Protein AF-A0A2V2SAG7-F1 (afdb_monomer_lite)

Radius of gyration: 13.34 Å; chains: 1; bounding box: 33×26×33 Å

pLDDT: mean 81.26, std 15.59, range [43.22, 94.69]

Foldseek 3Di:
DQDADPLRDGCVRDQLNVCCVVVVDVDSLRSLVVVLVVCVVVLVVLVVDPDDPVVSCSDSSNVSVVCRPVDPCVVVVD

Structure (mmCIF, N/CA/C/O backbone):
data_AF-A0A2V2SAG7-F1
#
_entry.id   AF-A0A2V2SAG7-F1
#
loop_
_atom_site.group_PDB
_atom_site.id
_atom_site.type_symbol
_atom_site.label_atom_id
_atom_site.label_alt_id
_atom_site.label_comp_id
_atom_site.label_asym_id
_atom_site.label_entity_id
_atom_site.label_seq_id
_atom_site.pdbx_PDB_ins_code
_atom_site.Cartn_x
_atom_site.Cartn_y
_atom_site.Cartn_z
_atom_site.occupancy
_atom_site.B_iso_or_equiv
_atom_site.auth_seq_id
_atom_site.auth_comp_id
_atom_site.auth_asym_id
_atom_site.auth_atom_id
_atom_site.pdbx_PDB_model_num
ATOM 1 N N . MET A 1 1 ? 17.692 -19.314 6.361 1.00 43.22 1 MET A N 1
ATOM 2 C CA . MET A 1 1 ? 17.602 -18.046 7.118 1.00 43.22 1 MET A CA 1
ATOM 3 C C . MET A 1 1 ? 16.546 -17.208 6.418 1.00 43.22 1 MET A C 1
ATOM 5 O O . MET A 1 1 ? 16.787 -16.838 5.281 1.00 43.22 1 MET A O 1
ATOM 9 N N . ASN A 1 2 ? 15.378 -16.991 7.034 1.00 47.62 2 ASN A N 1
ATOM 10 C CA . ASN A 1 2 ? 14.333 -16.124 6.472 1.00 47.62 2 ASN A CA 1
ATOM 11 C C . ASN A 1 2 ? 14.703 -14.668 6.760 1.00 47.62 2 ASN A C 1
ATOM 13 O O . ASN A 1 2 ? 14.476 -14.178 7.866 1.00 47.62 2 ASN A O 1
ATOM 17 N N . ALA A 1 3 ? 15.334 -14.006 5.793 1.00 59.19 3 ALA A N 1
ATOM 18 C CA . ALA A 1 3 ? 15.642 -12.586 5.881 1.00 59.19 3 ALA A CA 1
ATOM 19 C C . ALA A 1 3 ? 14.380 -11.791 5.528 1.00 59.19 3 ALA A C 1
ATOM 21 O O . ALA A 1 3 ? 14.105 -11.552 4.359 1.00 59.19 3 ALA A O 1
ATOM 22 N N . LYS A 1 4 ? 13.588 -11.427 6.540 1.00 65.00 4 LYS A N 1
ATOM 23 C CA . LYS A 1 4 ? 12.459 -10.509 6.360 1.00 65.00 4 LYS A CA 1
ATOM 24 C C . LYS A 1 4 ? 12.976 -9.100 6.049 1.00 65.00 4 LYS A C 1
ATOM 26 O O . LYS A 1 4 ? 13.997 -8.689 6.603 1.00 65.00 4 LYS A O 1
ATOM 31 N N . ASN A 1 5 ? 12.284 -8.361 5.186 1.00 68.69 5 ASN A N 1
ATOM 32 C CA . ASN A 1 5 ? 12.591 -6.957 4.913 1.00 68.69 5 ASN A CA 1
ATOM 33 C C . ASN A 1 5 ? 12.246 -6.069 6.137 1.00 68.69 5 ASN A C 1
ATOM 35 O O . ASN A 1 5 ? 11.682 -6.534 7.130 1.00 68.69 5 ASN A O 1
ATOM 39 N N . LYS A 1 6 ? 12.558 -4.766 6.074 1.00 67.12 6 LYS A N 1
ATOM 40 C CA . LYS A 1 6 ? 12.258 -3.800 7.158 1.00 67.12 6 LYS A CA 1
ATOM 41 C C . LYS A 1 6 ? 10.752 -3.653 7.469 1.00 67.12 6 LYS A C 1
ATOM 43 O O . LYS A 1 6 ? 10.416 -3.071 8.493 1.00 67.12 6 LYS A O 1
ATOM 48 N N . LEU A 1 7 ? 9.873 -4.175 6.609 1.00 70.44 7 LEU A N 1
ATOM 49 C CA . LEU A 1 7 ? 8.413 -4.197 6.762 1.00 70.44 7 LEU A CA 1
ATOM 50 C C . LEU A 1 7 ? 7.896 -5.547 7.300 1.00 70.44 7 LEU A C 1
ATOM 52 O O . LEU A 1 7 ? 6.697 -5.723 7.483 1.00 70.44 7 LEU A O 1
ATOM 56 N N . GLY A 1 8 ? 8.785 -6.510 7.571 1.00 69.81 8 GLY A N 1
ATOM 57 C CA . GLY A 1 8 ? 8.432 -7.807 8.148 1.00 69.81 8 GLY A CA 1
ATOM 58 C C . GLY A 1 8 ? 7.998 -8.880 7.142 1.00 69.81 8 GLY A C 1
ATOM 59 O O . GLY A 1 8 ? 7.703 -10.001 7.573 1.00 69.81 8 GLY A O 1
ATOM 60 N N . TRP A 1 9 ? 8.011 -8.585 5.840 1.00 76.19 9 TRP A N 1
ATOM 61 C CA . TRP A 1 9 ? 7.713 -9.557 4.783 1.00 76.19 9 TRP A CA 1
ATOM 62 C C . TRP A 1 9 ? 8.928 -10.401 4.437 1.00 76.19 9 TRP A C 1
ATOM 64 O O . TRP A 1 9 ? 10.050 -9.892 4.376 1.00 76.19 9 TRP A O 1
ATOM 74 N N . ALA A 1 10 ? 8.709 -11.692 4.196 1.00 75.00 10 ALA A N 1
ATOM 75 C CA . ALA A 1 10 ? 9.711 -12.509 3.527 1.00 75.00 10 ALA A CA 1
ATOM 76 C C . ALA A 1 10 ? 9.867 -12.054 2.058 1.00 75.00 10 ALA A C 1
ATOM 78 O O . ALA A 1 10 ? 8.920 -11.497 1.506 1.00 75.00 10 ALA A O 1
ATOM 79 N N . PRO A 1 11 ? 11.020 -12.272 1.402 1.00 68.94 11 PRO A N 1
ATOM 80 C CA . PRO A 1 11 ? 11.226 -11.855 0.011 1.00 68.94 11 PRO A CA 1
ATOM 81 C C . PRO A 1 11 ? 10.166 -12.403 -0.957 1.00 68.94 11 PRO A C 1
ATOM 83 O O . PRO A 1 11 ? 9.747 -11.707 -1.874 1.00 68.94 11 PRO A O 1
ATOM 86 N N . GLU A 1 12 ? 9.704 -13.631 -0.725 1.00 75.62 12 GLU A N 1
ATOM 87 C CA . GLU A 1 12 ? 8.640 -14.303 -1.478 1.00 75.62 12 GLU A CA 1
ATOM 88 C C . GLU A 1 12 ? 7.223 -13.766 -1.194 1.00 75.62 12 GLU A C 1
ATOM 90 O O . GLU A 1 12 ? 6.297 -14.025 -1.963 1.00 75.62 12 GLU A O 1
ATOM 95 N N . GLU A 1 13 ? 7.058 -13.020 -0.103 1.00 80.56 13 GLU A N 1
ATOM 96 C CA . GLU A 1 13 ? 5.806 -12.385 0.324 1.00 80.56 13 GLU A CA 1
ATOM 97 C C . GLU A 1 13 ? 5.818 -10.867 0.081 1.00 80.56 13 GLU A C 1
ATOM 99 O O . GLU A 1 13 ? 4.803 -10.211 0.300 1.00 80.56 13 GLU A O 1
ATOM 104 N N . ASP A 1 14 ? 6.949 -10.299 -0.354 1.00 85.44 14 ASP A N 1
ATOM 105 C CA . ASP A 1 14 ? 7.086 -8.869 -0.612 1.00 85.44 14 ASP A CA 1
ATOM 106 C C . ASP A 1 14 ? 6.429 -8.523 -1.964 1.00 85.44 14 ASP A C 1
ATOM 108 O O . ASP A 1 14 ? 6.945 -8.914 -3.021 1.00 85.44 14 ASP A O 1
ATOM 112 N N . PRO A 1 15 ? 5.303 -7.784 -1.969 1.00 88.62 15 PRO A N 1
ATOM 113 C CA . PRO A 1 15 ? 4.600 -7.433 -3.196 1.00 88.62 15 PRO A CA 1
ATOM 114 C C . PRO A 1 15 ? 5.475 -6.614 -4.149 1.00 88.62 15 PRO A C 1
ATOM 116 O O . PRO A 1 15 ? 5.342 -6.759 -5.360 1.00 88.62 15 PRO A O 1
ATOM 119 N N . ILE A 1 16 ? 6.424 -5.827 -3.632 1.00 89.31 16 ILE A N 1
ATOM 120 C CA . ILE A 1 16 ? 7.327 -5.009 -4.449 1.00 89.31 16 ILE A CA 1
ATOM 121 C C . ILE A 1 16 ? 8.290 -5.900 -5.231 1.00 89.31 16 ILE A C 1
ATOM 123 O O . ILE A 1 16 ? 8.495 -5.705 -6.428 1.00 89.31 16 ILE A O 1
ATOM 127 N N . VAL A 1 17 ? 8.851 -6.915 -4.568 1.00 88.75 17 VAL A N 1
ATOM 128 C CA . VAL A 1 17 ? 9.725 -7.900 -5.218 1.00 88.75 17 VAL A CA 1
ATOM 129 C C . VAL A 1 17 ? 8.946 -8.660 -6.283 1.00 88.75 17 VAL A C 1
ATOM 131 O O . VAL A 1 17 ? 9.445 -8.830 -7.395 1.00 88.75 17 VAL A O 1
ATOM 134 N N . ARG A 1 18 ? 7.711 -9.075 -5.976 1.00 90.56 18 ARG A N 1
ATOM 135 C CA . ARG A 1 18 ? 6.883 -9.808 -6.934 1.00 90.56 18 ARG A CA 1
ATOM 136 C C . ARG A 1 18 ? 6.564 -8.982 -8.181 1.00 90.56 18 ARG A C 1
ATOM 138 O O . ARG A 1 18 ? 6.785 -9.474 -9.279 1.00 90.56 18 ARG A O 1
ATOM 145 N N . MET A 1 19 ? 6.173 -7.717 -8.027 1.00 91.88 19 MET A N 1
ATOM 146 C CA . MET A 1 19 ? 5.898 -6.824 -9.163 1.00 91.88 19 MET A CA 1
ATOM 147 C C . MET A 1 19 ? 7.113 -6.636 -10.083 1.00 91.88 19 MET A C 1
ATOM 149 O O . MET A 1 19 ? 6.961 -6.561 -11.301 1.00 91.88 19 MET A O 1
ATOM 153 N N . ILE A 1 20 ? 8.327 -6.593 -9.528 1.00 90.31 20 ILE A N 1
ATOM 154 C CA . ILE A 1 20 ? 9.556 -6.512 -10.333 1.00 90.31 20 ILE A CA 1
ATOM 155 C C . ILE 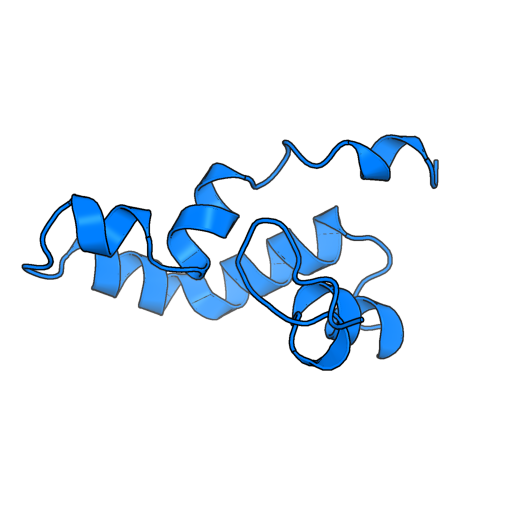A 1 20 ? 9.814 -7.833 -11.068 1.00 90.31 20 ILE A C 1
ATOM 157 O O . ILE A 1 20 ? 10.126 -7.825 -12.257 1.00 90.31 20 ILE A O 1
ATOM 161 N N . LEU A 1 21 ? 9.680 -8.971 -10.378 1.00 90.38 21 LEU A N 1
ATOM 162 C CA . LEU A 1 21 ? 9.896 -10.295 -10.975 1.00 90.38 21 LEU A CA 1
ATOM 163 C C . LEU A 1 21 ? 8.880 -10.615 -12.079 1.00 90.38 21 LEU A C 1
ATOM 165 O O . LEU A 1 21 ? 9.246 -11.236 -13.077 1.00 90.38 21 LEU A O 1
ATOM 169 N N . ASP A 1 22 ? 7.642 -10.153 -11.920 1.00 92.50 22 ASP A N 1
ATOM 170 C CA . ASP A 1 22 ? 6.564 -10.315 -12.897 1.00 92.50 22 ASP A CA 1
ATOM 171 C C . ASP A 1 22 ? 6.666 -9.301 -14.058 1.00 92.50 22 ASP A C 1
ATOM 173 O O . ASP A 1 22 ? 5.919 -9.384 -15.034 1.00 92.50 22 ASP A O 1
ATOM 177 N N . GLY A 1 23 ? 7.618 -8.361 -13.993 1.00 92.19 23 GLY A N 1
ATOM 178 C CA . GLY A 1 23 ? 7.829 -7.327 -15.010 1.00 92.19 23 GLY A CA 1
ATOM 179 C C . GLY A 1 23 ? 6.764 -6.229 -15.007 1.00 92.19 23 GLY A C 1
ATOM 180 O O . GLY A 1 23 ? 6.667 -5.459 -15.963 1.00 92.19 23 GLY A O 1
ATOM 181 N N . GLU A 1 24 ? 5.962 -6.139 -13.945 1.00 93.00 24 GLU A N 1
ATOM 182 C CA . GLU A 1 24 ? 4.947 -5.100 -13.770 1.00 93.00 24 GLU A CA 1
ATOM 183 C C . GLU A 1 24 ? 5.571 -3.736 -13.454 1.00 93.00 24 GLU A C 1
ATOM 185 O O . GLU A 1 24 ? 4.947 -2.706 -13.710 1.00 93.00 24 GLU A O 1
ATOM 190 N N . ALA A 1 25 ? 6.800 -3.716 -12.938 1.00 92.06 25 ALA A N 1
ATOM 191 C CA . ALA A 1 25 ? 7.575 -2.512 -12.670 1.00 92.06 25 ALA A CA 1
ATOM 192 C C . ALA A 1 25 ? 9.055 -2.718 -13.015 1.00 92.06 25 ALA A C 1
ATOM 194 O O . ALA A 1 25 ? 9.603 -3.809 -12.857 1.00 92.06 25 ALA A O 1
ATOM 195 N N . SER A 1 26 ? 9.710 -1.646 -13.455 1.00 88.00 26 SER A N 1
ATOM 196 C CA . SER A 1 26 ? 11.122 -1.653 -13.854 1.00 88.00 26 SER A CA 1
ATOM 197 C C . SER A 1 26 ? 12.065 -1.321 -12.696 1.00 88.00 26 SER A C 1
ATOM 199 O O . SER A 1 26 ? 13.271 -1.528 -12.807 1.00 88.00 26 SER A O 1
ATOM 201 N N . SER A 1 27 ? 11.533 -0.794 -11.589 1.00 87.06 27 SER A N 1
ATOM 202 C CA . SER A 1 27 ? 12.292 -0.468 -10.382 1.00 87.06 27 SER A CA 1
ATOM 203 C C . SER A 1 27 ? 11.457 -0.643 -9.114 1.00 87.06 27 SER A C 1
ATOM 205 O O . SER A 1 27 ? 10.229 -0.727 -9.149 1.00 87.06 27 SER A O 1
ATOM 207 N N . ALA A 1 28 ? 12.148 -0.648 -7.975 1.00 85.31 28 ALA A N 1
ATOM 208 C CA . ALA A 1 28 ? 11.552 -0.594 -6.643 1.00 85.31 28 ALA A CA 1
ATOM 209 C C . ALA A 1 28 ? 10.581 0.562 -6.468 1.00 85.31 28 ALA A C 1
ATOM 211 O O . ALA A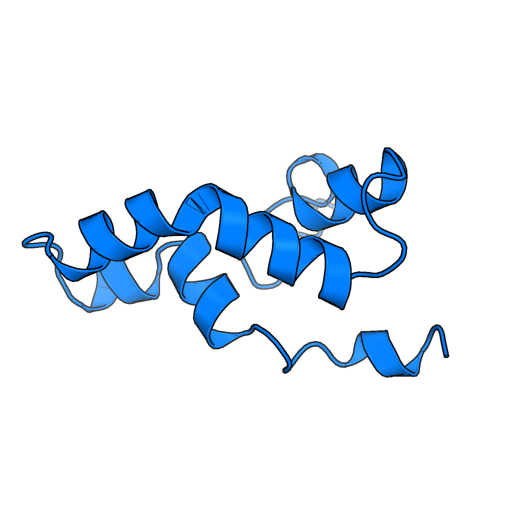 1 28 ? 9.477 0.392 -5.966 1.00 85.31 28 ALA A O 1
ATOM 212 N N . SER A 1 29 ? 11.044 1.741 -6.873 1.00 83.50 29 SER A N 1
ATOM 213 C CA . SER A 1 29 ? 10.357 3.007 -6.691 1.00 83.50 29 SER A CA 1
ATOM 214 C C . SER A 1 29 ? 9.064 3.017 -7.501 1.00 83.50 29 SER A C 1
ATOM 216 O O . SER A 1 29 ? 8.000 3.356 -6.984 1.00 83.50 29 SER A O 1
ATOM 218 N N . GLU A 1 30 ? 9.127 2.515 -8.740 1.00 87.44 30 GLU A N 1
ATOM 219 C CA . GLU A 1 30 ? 7.948 2.329 -9.580 1.00 87.44 30 GLU A CA 1
ATOM 220 C C . GLU A 1 30 ? 6.977 1.295 -8.990 1.00 87.44 30 GLU A C 1
ATOM 222 O O . GLU A 1 30 ? 5.774 1.550 -8.933 1.00 87.44 30 GLU A O 1
ATOM 227 N N . ALA A 1 31 ? 7.481 0.146 -8.530 1.00 91.56 31 ALA A N 1
ATOM 228 C CA . ALA A 1 31 ? 6.660 -0.895 -7.917 1.00 91.56 31 ALA A CA 1
ATOM 229 C C . ALA A 1 31 ? 5.949 -0.387 -6.654 1.00 91.56 31 ALA A C 1
ATOM 231 O O . ALA A 1 31 ? 4.751 -0.603 -6.500 1.00 91.56 31 ALA A O 1
ATOM 232 N N . GLU A 1 32 ? 6.652 0.335 -5.779 1.00 89.69 32 GLU A N 1
ATOM 233 C CA . GLU A 1 32 ? 6.074 0.933 -4.572 1.00 89.69 32 GLU A CA 1
ATOM 234 C C . GLU A 1 32 ? 5.011 1.971 -4.900 1.00 89.69 32 GLU A C 1
ATOM 236 O O . GLU A 1 32 ? 3.930 1.926 -4.319 1.00 89.69 32 GLU A O 1
ATOM 241 N N . ALA A 1 33 ? 5.286 2.874 -5.845 1.00 89.38 33 ALA A N 1
ATOM 242 C CA . ALA A 1 33 ? 4.318 3.881 -6.258 1.00 89.38 33 ALA A CA 1
ATOM 243 C C . ALA A 1 33 ? 3.036 3.223 -6.784 1.00 89.38 33 ALA A C 1
ATOM 245 O O . ALA A 1 33 ? 1.942 3.582 -6.358 1.00 89.38 33 ALA A O 1
ATOM 246 N N . ARG A 1 34 ? 3.162 2.205 -7.645 1.00 92.31 34 ARG A N 1
ATOM 247 C CA . ARG A 1 34 ? 2.015 1.447 -8.170 1.00 92.31 34 ARG A CA 1
ATOM 248 C C . ARG A 1 34 ? 1.281 0.662 -7.082 1.00 92.31 34 ARG A C 1
ATOM 250 O O . ARG A 1 34 ? 0.052 0.602 -7.083 1.00 92.31 34 ARG A O 1
ATOM 257 N N . TYR A 1 35 ? 2.014 0.057 -6.151 1.00 92.31 35 TYR A N 1
ATOM 258 C CA . TYR A 1 35 ? 1.417 -0.692 -5.052 1.00 92.31 35 TYR A CA 1
ATOM 259 C C . TYR A 1 35 ? 0.624 0.232 -4.119 1.00 92.31 35 TYR A C 1
ATOM 261 O O . TYR A 1 35 ? -0.526 -0.059 -3.806 1.00 92.31 35 TYR A O 1
ATOM 269 N N . LEU A 1 36 ? 1.189 1.382 -3.743 1.00 91.81 36 LEU A N 1
ATOM 270 C CA . LEU A 1 36 ? 0.505 2.385 -2.924 1.00 91.81 36 LEU A CA 1
ATOM 271 C C . LEU A 1 36 ? -0.703 2.996 -3.646 1.00 91.81 36 LEU A C 1
ATOM 273 O O . LEU A 1 36 ? -1.754 3.147 -3.030 1.00 91.81 36 LEU A O 1
ATOM 277 N N . ASP A 1 37 ? -0.580 3.296 -4.941 1.00 92.56 37 ASP A N 1
ATOM 278 C CA . ASP A 1 37 ? -1.678 3.844 -5.748 1.00 92.56 37 ASP A CA 1
ATOM 279 C C . ASP A 1 37 ? -2.850 2.854 -5.856 1.00 92.56 37 ASP A C 1
ATOM 281 O O . ASP A 1 37 ? -4.006 3.220 -5.651 1.00 92.56 37 ASP A O 1
ATOM 285 N N . SER A 1 38 ? -2.560 1.563 -6.056 1.00 94.38 38 SER A N 1
ATOM 286 C CA . SER A 1 38 ? -3.592 0.513 -6.103 1.00 94.38 38 SER A CA 1
ATOM 287 C C . SER A 1 38 ? -4.274 0.227 -4.758 1.00 94.38 38 SER A C 1
ATOM 289 O O . SER A 1 38 ? -5.347 -0.372 -4.753 1.00 94.38 38 SER A O 1
ATOM 291 N N . HIS A 1 39 ? -3.699 0.679 -3.638 1.00 94.62 39 HIS A N 1
ATOM 292 C CA . HIS A 1 39 ? -4.255 0.517 -2.286 1.00 94.62 39 HIS A CA 1
ATOM 293 C C . HIS A 1 39 ? -4.651 1.859 -1.645 1.00 94.62 39 HIS A C 1
ATOM 295 O O . HIS A 1 39 ? -4.820 1.944 -0.427 1.00 94.62 39 HIS A O 1
ATOM 301 N N . ILE A 1 40 ? -4.817 2.924 -2.439 1.00 91.12 40 ILE A N 1
ATOM 302 C CA . ILE A 1 40 ? -5.109 4.262 -1.907 1.00 91.12 40 ILE A CA 1
ATOM 303 C C . ILE A 1 40 ? -6.424 4.312 -1.119 1.00 91.12 40 ILE A C 1
ATOM 305 O O . ILE A 1 40 ? -6.501 4.990 -0.096 1.00 91.12 40 ILE A O 1
ATOM 309 N N . GLU A 1 41 ? -7.442 3.564 -1.550 1.00 94.69 41 GLU A N 1
ATOM 310 C CA . GLU A 1 41 ? -8.726 3.478 -0.847 1.00 94.69 41 GLU A CA 1
ATOM 311 C C . GLU A 1 41 ? -8.557 2.844 0.541 1.00 94.69 41 GLU A C 1
ATOM 313 O O . GLU A 1 41 ? -9.018 3.413 1.529 1.00 94.69 41 GLU A O 1
ATOM 318 N N . GLU A 1 42 ? -7.800 1.748 0.647 1.00 94.12 42 GLU A N 1
ATOM 319 C CA . GLU A 1 42 ? -7.495 1.089 1.924 1.00 94.12 42 GLU A CA 1
ATOM 320 C C . GLU A 1 42 ? -6.697 2.010 2.857 1.00 94.12 42 GLU A C 1
ATOM 322 O O . GLU A 1 42 ? -6.983 2.104 4.050 1.00 94.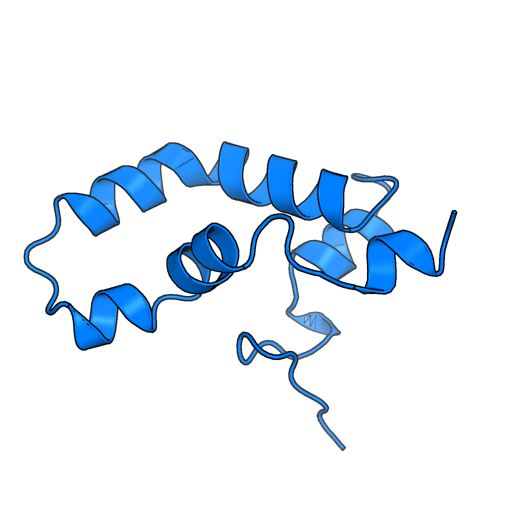12 42 GLU A O 1
ATOM 327 N N . ILE A 1 43 ? -5.730 2.761 2.319 1.00 91.56 43 ILE A N 1
ATOM 328 C CA . ILE A 1 43 ? -4.980 3.758 3.094 1.00 91.56 43 ILE A CA 1
ATOM 329 C C . ILE A 1 43 ? -5.932 4.818 3.669 1.00 91.56 43 ILE A C 1
ATOM 331 O O . ILE A 1 43 ? -5.820 5.179 4.844 1.00 91.56 43 ILE A O 1
ATOM 335 N N . VAL A 1 44 ? -6.885 5.307 2.872 1.00 93.19 44 VAL A N 1
ATOM 336 C CA . VAL A 1 44 ? -7.889 6.282 3.326 1.00 93.19 44 VAL A CA 1
ATOM 337 C C . VAL A 1 44 ? -8.810 5.678 4.389 1.00 93.19 44 VAL A C 1
ATOM 339 O O . VAL A 1 44 ? -9.129 6.355 5.371 1.00 93.19 44 VAL A O 1
ATOM 342 N N . GLU A 1 45 ? -9.220 4.421 4.242 1.00 94.62 45 GLU A N 1
ATOM 343 C CA . GLU A 1 45 ? -10.013 3.716 5.254 1.00 94.62 45 GLU A CA 1
ATOM 344 C C . GLU A 1 45 ? -9.250 3.575 6.574 1.00 94.62 45 GLU A C 1
ATOM 346 O O . GLU A 1 45 ? -9.796 3.897 7.632 1.00 94.62 45 GLU A O 1
ATOM 351 N N . LEU A 1 46 ? -7.972 3.189 6.523 1.00 93.56 46 LEU A N 1
ATOM 352 C CA . LEU A 1 46 ? -7.109 3.078 7.701 1.00 93.56 46 LEU A CA 1
ATOM 353 C C . LEU A 1 46 ? -6.975 4.419 8.431 1.00 93.56 46 LEU A C 1
ATOM 355 O O . LEU A 1 46 ? -7.106 4.456 9.654 1.00 93.56 46 LEU A O 1
ATOM 359 N N . VAL A 1 47 ? -6.779 5.521 7.697 1.00 90.75 47 VAL A N 1
ATOM 360 C CA . VAL A 1 47 ? -6.678 6.878 8.271 1.00 90.75 47 VAL A CA 1
ATOM 361 C C . VAL A 1 47 ? -7.970 7.303 8.974 1.00 90.75 47 VAL A C 1
ATOM 363 O O . VAL A 1 47 ? -7.917 7.986 9.995 1.00 90.75 47 VAL A O 1
ATOM 366 N N . ASN A 1 48 ? -9.129 6.911 8.442 1.00 93.69 48 ASN A N 1
ATOM 367 C CA . ASN A 1 48 ? -10.432 7.246 9.025 1.00 93.69 48 ASN A CA 1
ATOM 368 C C . ASN A 1 48 ? -10.906 6.239 10.084 1.00 93.69 48 ASN A C 1
ATOM 370 O O . ASN A 1 48 ? -11.941 6.454 10.723 1.00 93.69 48 ASN A O 1
ATOM 374 N N . SER A 1 49 ? -10.188 5.132 10.262 1.00 92.69 49 SER A N 1
ATOM 375 C CA . SER A 1 49 ? -10.550 4.094 11.218 1.00 92.69 49 SER A CA 1
ATOM 376 C C . SER A 1 49 ? -10.320 4.557 12.666 1.00 92.69 49 SER A C 1
ATOM 378 O O . SER A 1 49 ? -9.453 5.391 12.931 1.00 92.69 49 SER A O 1
ATOM 380 N N . PRO A 1 50 ? -11.042 3.994 13.651 1.00 94.44 50 PRO A N 1
ATOM 381 C CA . PRO A 1 50 ? -10.787 4.256 15.068 1.00 94.44 50 PRO A CA 1
ATOM 382 C C . PRO A 1 50 ? -9.553 3.498 15.603 1.00 94.44 50 PRO A C 1
ATOM 384 O O . PRO A 1 50 ? -9.464 3.243 16.805 1.00 94.44 50 PRO A O 1
ATOM 387 N N . MET A 1 51 ? -8.636 3.081 14.725 1.00 93.25 51 MET A N 1
ATOM 388 C CA . MET A 1 51 ? -7.452 2.307 15.084 1.00 93.25 51 MET A CA 1
ATOM 389 C C . MET A 1 51 ? -6.498 3.137 15.962 1.00 93.25 51 MET A C 1
ATOM 391 O O . MET A 1 51 ? -6.263 4.315 15.678 1.00 93.25 51 MET A O 1
ATOM 395 N N . PRO A 1 52 ? -5.919 2.552 17.026 1.00 94.44 52 PRO A N 1
ATOM 396 C CA . PRO A 1 52 ? -4.887 3.213 17.817 1.00 94.44 52 PRO A CA 1
ATOM 397 C C . PRO A 1 52 ? -3.662 3.587 16.972 1.00 94.44 52 PRO A C 1
ATOM 399 O O . PRO A 1 52 ? -3.242 2.828 16.103 1.00 94.44 52 PRO A O 1
ATOM 402 N N . GLU A 1 53 ? -3.029 4.725 17.275 1.00 91.25 53 GLU A N 1
ATOM 403 C CA . GLU A 1 53 ? -1.894 5.242 16.491 1.00 91.25 53 GLU A CA 1
ATOM 404 C C . GLU A 1 53 ? -0.729 4.244 16.374 1.00 91.25 53 GLU A C 1
ATOM 406 O O . GLU A 1 53 ? -0.111 4.141 15.316 1.00 91.25 53 GLU A O 1
ATOM 411 N N . GLU A 1 54 ? -0.425 3.502 17.441 1.00 92.12 54 GLU A N 1
ATOM 412 C CA . GLU A 1 54 ? 0.651 2.503 17.438 1.00 92.12 54 GLU A CA 1
ATOM 413 C C . GLU A 1 54 ? 0.376 1.373 16.435 1.00 92.12 54 GLU A C 1
ATOM 415 O O . GLU A 1 54 ? 1.266 0.981 15.682 1.00 92.12 54 GLU A O 1
ATOM 420 N N . GLU A 1 55 ? -0.871 0.907 16.369 1.00 91.75 55 GLU A N 1
ATOM 421 C CA . GLU A 1 55 ? -1.307 -0.127 15.431 1.00 91.75 55 GLU A CA 1
ATOM 422 C C . GLU A 1 55 ? -1.351 0.416 13.996 1.00 91.75 55 GLU A C 1
ATOM 424 O O . GLU A 1 55 ? -0.841 -0.225 13.077 1.00 91.75 55 GLU A O 1
ATOM 429 N N . PHE A 1 56 ? -1.834 1.649 13.817 1.00 91.88 56 PHE A N 1
ATOM 430 C CA . PHE A 1 56 ? -1.840 2.335 12.524 1.00 91.88 56 PHE A CA 1
ATOM 431 C C . PHE A 1 56 ? -0.424 2.485 11.955 1.00 91.88 56 PHE A C 1
ATOM 433 O O . PHE A 1 56 ? -0.172 2.159 10.796 1.00 91.88 56 PHE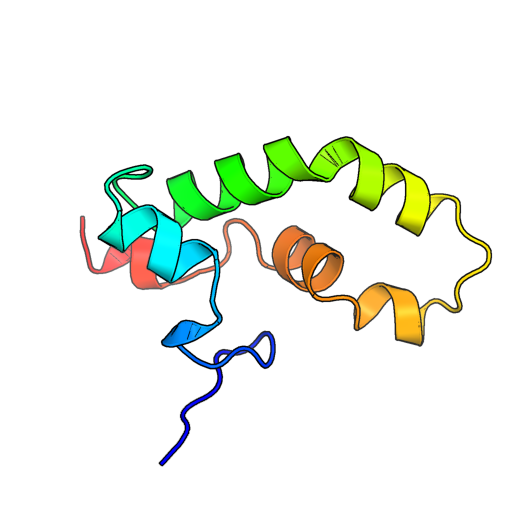 A O 1
ATOM 440 N N . ARG A 1 57 ? 0.536 2.928 12.776 1.00 89.50 57 ARG A N 1
ATOM 441 C CA . ARG A 1 57 ? 1.939 3.088 12.359 1.00 89.50 57 ARG A CA 1
ATOM 442 C C . ARG A 1 57 ? 2.646 1.761 12.103 1.00 89.50 57 ARG A C 1
ATOM 444 O O . ARG A 1 57 ? 3.612 1.752 11.344 1.00 89.50 57 ARG A O 1
ATOM 451 N N . ALA A 1 58 ? 2.196 0.674 12.724 1.00 89.50 58 ALA A N 1
ATOM 452 C CA . ALA A 1 58 ? 2.715 -0.669 12.487 1.00 89.50 58 ALA A CA 1
ATOM 453 C C . AL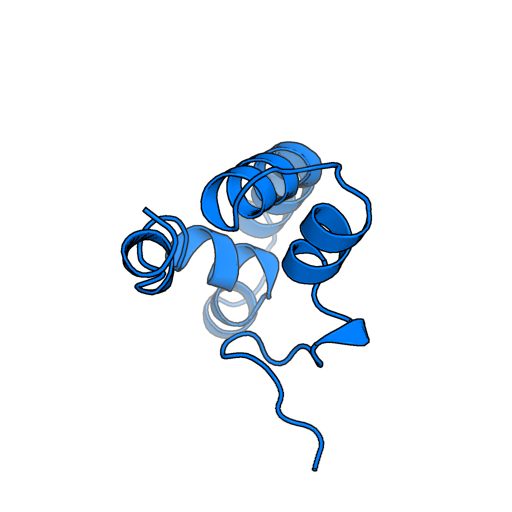A A 1 58 ? 2.092 -1.349 11.253 1.00 89.50 58 ALA A C 1
ATOM 455 O O . ALA A 1 58 ? 2.549 -2.422 10.854 1.00 89.50 58 ALA A O 1
ATOM 456 N N . HIS A 1 59 ? 1.064 -0.754 10.636 1.00 89.44 59 HIS A N 1
ATOM 457 C CA . HIS A 1 59 ? 0.413 -1.334 9.469 1.00 89.44 59 HIS A CA 1
ATOM 458 C C . HIS A 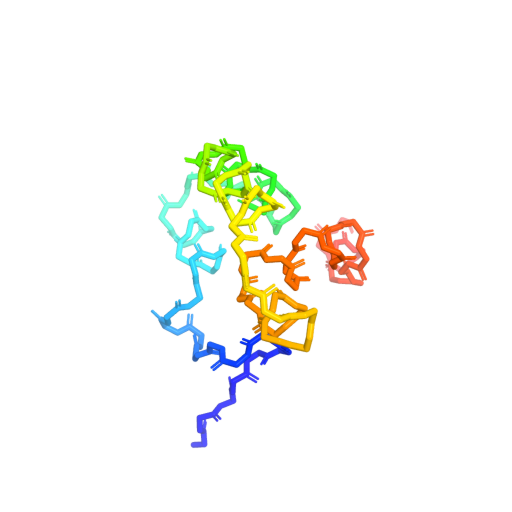1 59 ? 1.358 -1.324 8.249 1.00 89.44 59 HIS A C 1
ATOM 460 O O . HIS A 1 59 ? 1.879 -0.259 7.906 1.00 89.44 59 HIS A O 1
ATOM 466 N N . PRO A 1 60 ? 1.561 -2.447 7.529 1.00 88.25 60 PRO A N 1
ATOM 467 C CA . PRO A 1 60 ? 2.554 -2.532 6.452 1.00 88.25 60 PRO A CA 1
ATOM 468 C C . PRO A 1 60 ? 2.383 -1.495 5.333 1.00 88.25 60 PRO A C 1
ATOM 470 O O . PRO A 1 60 ? 3.374 -0.928 4.874 1.00 88.25 60 PRO A O 1
ATOM 473 N N . LEU A 1 61 ? 1.141 -1.192 4.931 1.00 89.69 61 LEU A N 1
ATOM 474 C CA . LEU A 1 61 ? 0.856 -0.137 3.945 1.00 89.69 61 LEU A CA 1
ATOM 475 C C . LEU A 1 61 ? 1.267 1.251 4.439 1.00 89.69 61 LEU A C 1
ATOM 477 O O . LEU A 1 61 ? 1.825 2.037 3.683 1.00 89.69 61 LEU A O 1
ATOM 481 N N . ILE A 1 62 ? 1.034 1.541 5.718 1.00 91.00 62 ILE A N 1
ATOM 482 C CA . ILE A 1 62 ? 1.361 2.831 6.326 1.00 91.00 62 ILE A CA 1
ATOM 483 C C . ILE A 1 62 ? 2.871 2.957 6.521 1.00 91.00 62 ILE A C 1
ATOM 485 O O . ILE A 1 62 ? 3.459 3.992 6.210 1.00 91.00 62 ILE A O 1
ATOM 489 N N . MET A 1 63 ? 3.525 1.882 6.963 1.00 89.12 63 MET A N 1
ATOM 490 C CA . MET A 1 63 ? 4.982 1.816 7.030 1.00 89.12 63 MET A CA 1
ATOM 491 C C . MET A 1 63 ? 5.616 2.018 5.650 1.00 89.12 63 MET A C 1
ATOM 493 O O . MET A 1 63 ? 6.595 2.753 5.539 1.00 89.12 63 MET A O 1
ATOM 497 N N . MET A 1 64 ? 5.061 1.404 4.600 1.00 87.38 64 MET A N 1
ATOM 498 C CA . MET A 1 64 ? 5.533 1.601 3.230 1.00 87.38 64 MET A CA 1
ATOM 499 C C . MET A 1 64 ? 5.298 3.030 2.749 1.00 87.38 64 MET A C 1
ATOM 501 O O . MET A 1 64 ? 6.221 3.626 2.208 1.00 87.38 64 MET A O 1
ATOM 505 N N . LEU A 1 65 ? 4.120 3.604 3.000 1.00 87.69 65 LEU A N 1
ATOM 506 C CA . LEU A 1 65 ? 3.805 4.989 2.654 1.00 87.69 65 LEU A CA 1
ATOM 507 C C . LEU A 1 65 ? 4.797 5.971 3.293 1.00 87.69 65 LEU A C 1
ATOM 509 O O . LEU A 1 65 ? 5.269 6.888 2.629 1.00 87.69 65 LEU A O 1
ATOM 513 N N . PHE A 1 66 ? 5.162 5.757 4.561 1.00 85.06 66 PHE A N 1
ATOM 514 C CA . PHE A 1 66 ? 6.172 6.575 5.240 1.00 85.06 66 PHE A CA 1
ATOM 515 C C . PHE A 1 66 ? 7.604 6.297 4.774 1.00 85.06 66 PHE A C 1
ATOM 517 O O . PHE A 1 66 ? 8.452 7.184 4.866 1.00 85.06 66 PHE A O 1
ATOM 524 N N . ALA A 1 67 ? 7.890 5.087 4.297 1.00 79.56 67 ALA A N 1
ATOM 525 C CA . ALA A 1 67 ? 9.190 4.724 3.745 1.00 79.56 67 ALA A CA 1
ATOM 526 C C . ALA A 1 67 ? 9.343 5.099 2.260 1.00 79.56 67 ALA A C 1
ATOM 528 O O . ALA A 1 67 ? 10.467 5.070 1.747 1.00 79.56 67 ALA A O 1
ATOM 529 N N . HIS A 1 68 ? 8.254 5.433 1.567 1.00 71.75 68 HIS A N 1
ATOM 530 C CA . HIS A 1 68 ? 8.254 5.699 0.136 1.00 71.75 68 HIS A CA 1
ATOM 531 C C . HIS A 1 68 ? 9.197 6.860 -0.210 1.00 71.75 68 HIS A C 1
ATOM 533 O O . HIS A 1 68 ? 9.175 7.913 0.427 1.00 71.75 68 HIS A O 1
ATOM 539 N N . GLY A 1 69 ? 10.074 6.643 -1.192 1.00 61.00 69 GLY A N 1
ATOM 540 C CA . GLY A 1 69 ? 11.118 7.604 -1.569 1.00 61.00 69 GLY A CA 1
ATOM 541 C C . GLY A 1 69 ? 12.354 7.635 -0.655 1.00 61.00 69 GLY A C 1
ATOM 542 O O . GLY A 1 69 ? 13.251 8.436 -0.897 1.00 61.00 69 GLY A O 1
ATOM 543 N N . SER A 1 70 ? 12.447 6.774 0.370 1.00 56.41 70 SER A N 1
ATOM 544 C CA . SER A 1 70 ? 13.616 6.682 1.276 1.00 56.41 70 SER A CA 1
ATOM 545 C C . SER A 1 70 ? 14.478 5.423 1.079 1.00 56.41 70 SER A C 1
ATOM 547 O O . SER A 1 70 ? 15.401 5.161 1.854 1.00 56.41 70 SER A O 1
ATOM 549 N N . ARG A 1 71 ? 14.181 4.601 0.064 1.00 56.41 71 ARG A N 1
ATOM 550 C CA . ARG A 1 71 ? 14.884 3.336 -0.177 1.00 56.41 71 ARG A CA 1
ATOM 551 C C . ARG A 1 71 ? 16.187 3.548 -0.965 1.00 56.41 71 ARG A C 1
ATOM 553 O O . ARG A 1 71 ? 16.173 3.740 -2.170 1.00 56.41 71 ARG A O 1
ATOM 560 N N . GLU A 1 72 ? 17.319 3.401 -0.275 1.00 51.41 72 GLU A N 1
ATOM 561 C CA . GLU A 1 72 ? 18.693 3.644 -0.773 1.00 51.41 72 GLU A CA 1
ATOM 562 C C . GLU A 1 72 ? 19.167 2.759 -1.950 1.00 51.41 72 GLU A C 1
ATOM 564 O O . GLU A 1 72 ? 20.216 3.020 -2.526 1.00 51.41 72 GLU A O 1
ATOM 569 N N . TRP A 1 73 ? 18.437 1.707 -2.337 1.00 52.06 73 TRP A N 1
ATOM 570 C CA . TRP A 1 73 ? 18.846 0.843 -3.459 1.00 52.06 73 TRP A CA 1
ATOM 571 C C . TRP A 1 73 ? 18.456 1.385 -4.840 1.00 52.06 73 TRP A C 1
ATOM 573 O O . TRP A 1 73 ? 18.942 0.862 -5.841 1.00 52.06 73 TRP A O 1
ATOM 583 N N . ASP A 1 74 ? 17.654 2.454 -4.899 1.00 46.94 74 ASP A N 1
ATOM 584 C CA . ASP A 1 74 ? 17.365 3.187 -6.143 1.00 46.94 74 ASP A CA 1
ATOM 585 C C . ASP A 1 74 ? 18.649 3.805 -6.746 1.00 46.94 74 ASP A C 1
ATOM 587 O O . ASP A 1 74 ? 18.746 4.005 -7.951 1.00 46.94 74 ASP A O 1
ATOM 591 N N . GLU A 1 75 ? 19.695 4.014 -5.932 1.00 47.16 75 GLU A N 1
ATOM 592 C CA . GLU A 1 75 ? 21.012 4.465 -6.404 1.00 47.16 75 GLU A CA 1
ATOM 593 C C . GLU A 1 75 ? 21.933 3.330 -6.882 1.00 47.16 75 GLU A C 1
ATOM 595 O O . GLU A 1 75 ? 22.921 3.600 -7.560 1.00 47.16 75 GLU A O 1
ATOM 600 N N . SER A 1 76 ? 21.657 2.057 -6.562 1.00 45.31 76 SER A N 1
ATOM 601 C CA . SER A 1 76 ? 22.564 0.953 -6.931 1.00 45.31 76 SER A CA 1
ATOM 602 C C . SER A 1 76 ? 22.243 0.306 -8.281 1.00 45.31 76 SER A C 1
ATOM 604 O O . SER A 1 76 ? 22.975 -0.588 -8.709 1.00 45.31 76 SER A O 1
ATOM 606 N N . LEU A 1 77 ? 21.127 0.686 -8.909 1.00 47.75 77 LEU A N 1
ATOM 607 C CA . LEU A 1 77 ? 20.668 0.168 -10.204 1.00 47.75 77 LEU A CA 1
ATOM 608 C C . LEU A 1 77 ? 20.641 1.242 -11.307 1.00 47.75 77 LEU A C 1
ATOM 610 O O . LEU A 1 77 ? 20.257 0.923 -12.434 1.00 47.75 77 LEU A O 1
ATOM 614 N N . ALA A 1 78 ? 21.049 2.476 -10.989 1.00 44.34 78 ALA A N 1
ATOM 615 C CA . ALA A 1 78 ? 21.190 3.595 -11.923 1.00 44.34 78 ALA A CA 1
ATOM 616 C C . ALA A 1 78 ? 22.610 3.697 -12.505 1.00 44.34 78 ALA A C 1
ATOM 618 O O . ALA A 1 78 ? 23.586 3.403 -11.775 1.00 44.34 78 ALA A O 1
#

Sequence (78 aa):
MNAKNKLGWAPEEDPIVRMILDGEASSASEAEARYLDSHIEEIVELVNSPMPEEEFRAHPLIMMLFAHGSREWDESLA

Secondary structure (DSSP, 8-state):
-----TTS--TTT-HHHHHHHTTS-SSHHHHHHHHHHHTHHHHHHHHHS---HHHHHHSHHHHHHHHTT--GGGGS--